Protein AF-A0A959T7B7-F1 (afdb_monomer)

Radius of gyration: 25.25 Å; Cα contacts (8 Å, |Δi|>4): 63; chains: 1; bounding box: 71×55×62 Å

Mean predicted aligned error: 11.39 Å

Secondary structure (DSSP, 8-state):
------------------SS--HHHHHHHHHHHHHHHTT--S-HHHHHHHHHHHHTT------S-TTSSHHHHHHHHHHHTT---------TT--THHHH-EEEEETTTTEEEEE--

Nearest PDB structures (foldseek):
  7ard-assembly1_n  TM=3.752E-01  e=9.467E+00  Polytomella sp. Pringsheim 198.80

Solvent-accessible surface area (backbone atoms only — not comparable to full-atom values): 7837 Å² total; per-residue (Å²): 134,84,87,88,83,91,76,84,82,81,76,78,72,74,73,84,74,65,96,57,86,55,63,65,56,52,52,51,52,50,53,44,50,54,61,47,50,76,77,49,78,93,50,65,69,60,56,51,52,52,51,49,24,65,76,64,80,48,86,84,85,89,82,78,70,89,87,71,50,63,70,54,52,56,52,46,50,26,57,68,72,72,50,84,80,86,86,83,80,90,51,99,82,67,52,73,47,58,65,74,24,47,72,45,75,37,85,89,78,75,40,73,45,80,42,80,70

pLDDT: mean 83.58, std 14.38, range [36.22, 95.94]

Sequence (117 aa):
MNTPDDMENGTNEEAFEPAVPLTELQRAAGRVREQVHRVIVGQQGLVDQLLIALLSDGHVLIEGAPGLAKTLTAKLLARCVRTGFSRIQFTPDLMPTDLIGTSVFDPRTTEFTFRPG

Structure (mmCIF, N/CA/C/O backbone):
data_AF-A0A959T7B7-F1
#
_entry.id   AF-A0A959T7B7-F1
#
loop_
_atom_site.group_PDB
_atom_site.id
_atom_site.type_symbol
_atom_site.label_atom_id
_atom_site.label_alt_id
_atom_site.label_comp_id
_atom_site.label_asym_id
_atom_site.label_entity_id
_atom_site.label_seq_id
_atom_site.pdbx_PDB_ins_code
_atom_site.Cartn_x
_atom_site.Cartn_y
_atom_site.Cartn_z
_atom_site.occupancy
_atom_site.B_iso_or_equiv
_atom_site.auth_seq_id
_atom_site.auth_comp_id
_atom_site.auth_asym_id
_atom_site.auth_atom_id
_atom_site.pdbx_PDB_model_num
ATOM 1 N N . MET A 1 1 ? -53.699 25.634 33.522 1.00 42.69 1 MET A N 1
ATOM 2 C CA . MET A 1 1 ? -54.400 25.461 32.233 1.00 42.69 1 MET A CA 1
ATOM 3 C C . MET A 1 1 ? -53.336 25.557 31.150 1.00 42.69 1 MET A C 1
ATOM 5 O O . MET A 1 1 ? -52.518 26.460 31.243 1.00 42.69 1 MET A O 1
ATOM 9 N N . ASN A 1 2 ? -53.279 24.562 30.267 1.00 36.22 2 ASN A N 1
ATOM 10 C CA . ASN A 1 2 ? -52.192 24.244 29.331 1.00 36.22 2 ASN A CA 1
ATOM 11 C C . ASN A 1 2 ? -51.734 25.376 28.390 1.00 36.22 2 ASN A C 1
ATOM 13 O O . ASN A 1 2 ? -52.529 26.228 28.002 1.00 36.22 2 ASN A O 1
ATOM 17 N N . THR A 1 3 ? -50.463 25.272 27.984 1.00 49.41 3 THR A N 1
ATOM 18 C CA . THR A 1 3 ? -49.852 25.819 26.755 1.00 49.41 3 THR A CA 1
ATOM 19 C C . THR A 1 3 ? -50.591 25.333 25.494 1.00 49.41 3 THR A C 1
ATOM 21 O O . THR A 1 3 ? -51.251 24.291 25.541 1.00 49.41 3 THR A O 1
ATOM 24 N N . PRO A 1 4 ? -50.525 26.073 24.374 1.00 51.47 4 PRO A N 1
ATOM 25 C CA . PRO A 1 4 ? -49.531 25.710 23.355 1.00 51.47 4 PRO A CA 1
ATOM 26 C C . PRO A 1 4 ? -48.969 26.934 22.610 1.00 51.47 4 PRO A C 1
ATOM 28 O O . PRO A 1 4 ? -49.725 27.758 22.105 1.00 51.47 4 PRO A O 1
ATOM 31 N N . ASP A 1 5 ? -47.646 27.038 22.530 1.00 45.84 5 ASP A N 1
ATOM 32 C CA . ASP A 1 5 ? -47.010 27.736 21.416 1.00 45.84 5 ASP A CA 1
ATOM 33 C C . ASP A 1 5 ? -46.008 26.761 20.815 1.00 45.84 5 ASP A C 1
ATOM 35 O O . ASP A 1 5 ? -45.203 26.137 21.518 1.00 45.84 5 ASP A O 1
ATOM 39 N N . ASP A 1 6 ? -46.200 26.556 19.529 1.00 52.69 6 ASP A N 1
ATOM 40 C CA . ASP A 1 6 ? -45.574 25.562 18.694 1.00 52.69 6 ASP A CA 1
ATOM 41 C C . ASP A 1 6 ? -44.109 25.926 18.463 1.00 52.69 6 ASP A C 1
ATOM 43 O O . ASP A 1 6 ? -43.809 26.988 17.931 1.0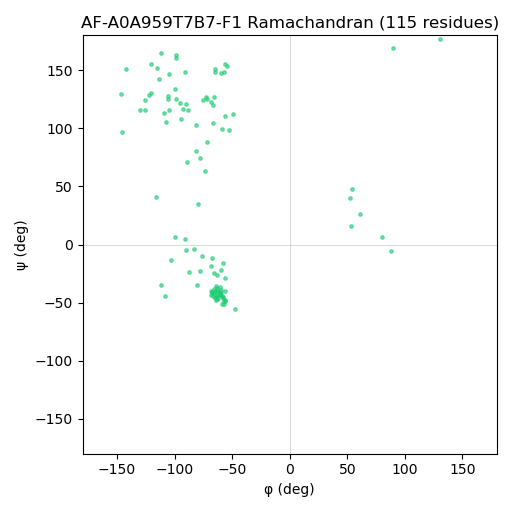0 52.69 6 ASP A O 1
ATOM 47 N N . MET A 1 7 ? -43.190 25.015 18.779 1.00 46.78 7 MET A N 1
ATOM 48 C CA . MET A 1 7 ? -41.951 24.887 18.012 1.00 46.78 7 MET A CA 1
ATOM 49 C C . MET A 1 7 ? -41.549 23.415 17.970 1.00 46.78 7 MET A C 1
ATOM 51 O O . MET A 1 7 ? -40.963 22.863 18.903 1.00 46.78 7 MET A O 1
ATOM 55 N N . GLU A 1 8 ? -41.927 22.786 16.859 1.00 47.62 8 GLU A N 1
ATOM 56 C CA . GLU A 1 8 ? -41.470 21.481 16.400 1.00 47.62 8 GLU A CA 1
ATOM 57 C C . GLU A 1 8 ? -39.941 21.405 16.434 1.00 47.62 8 GLU A C 1
ATOM 59 O O . GLU A 1 8 ? -39.244 22.038 15.640 1.00 47.62 8 GLU A O 1
ATOM 64 N N . ASN A 1 9 ? -39.403 20.570 17.321 1.00 44.50 9 ASN A N 1
ATOM 65 C CA . ASN A 1 9 ? -38.034 20.100 17.192 1.00 44.50 9 ASN A CA 1
ATOM 66 C C . ASN A 1 9 ? -38.030 18.941 16.186 1.00 44.50 9 ASN A C 1
ATOM 68 O O . ASN A 1 9 ? -38.091 17.769 16.553 1.00 44.50 9 ASN A O 1
ATOM 72 N N . GLY A 1 10 ? -38.039 19.289 14.901 1.00 49.25 10 GLY A N 1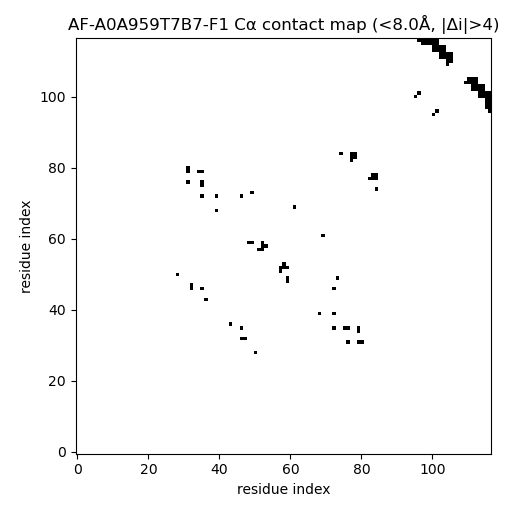
ATOM 73 C CA . GLY A 1 10 ? -37.906 18.354 13.790 1.00 49.25 10 GLY A CA 1
ATOM 74 C C . GLY A 1 10 ? -36.473 17.843 13.639 1.00 49.25 10 GLY A C 1
ATOM 75 O O . GLY A 1 10 ? -35.847 18.078 12.612 1.00 49.25 10 GLY A O 1
ATOM 76 N N . THR A 1 11 ? -35.939 17.132 14.633 1.00 46.56 11 THR A N 1
ATOM 77 C CA . THR A 1 11 ? -34.757 16.278 14.440 1.00 46.56 11 THR A CA 1
ATOM 78 C C . THR A 1 11 ? -35.223 14.890 14.018 1.00 46.56 11 THR A C 1
ATOM 80 O O . THR A 1 11 ? -35.133 13.935 14.785 1.00 46.56 11 THR A O 1
ATOM 83 N N . ASN A 1 12 ? -35.733 14.772 12.791 1.00 54.31 12 ASN A N 1
ATOM 84 C CA . ASN A 1 12 ? -35.706 13.488 12.094 1.00 54.31 12 ASN A CA 1
ATOM 85 C C . ASN A 1 12 ? -34.285 13.293 11.558 1.00 54.31 12 ASN A C 1
ATOM 87 O O . ASN A 1 12 ? -34.021 13.434 10.366 1.00 54.31 12 ASN A O 1
ATOM 91 N N . GLU A 1 13 ? -33.351 12.982 12.456 1.00 55.72 13 GLU A N 1
ATOM 92 C CA . GLU A 1 13 ? -32.217 12.159 12.062 1.00 55.72 13 GLU A CA 1
ATOM 93 C C . GLU A 1 13 ? -32.791 10.756 11.883 1.00 55.72 13 GLU A C 1
ATOM 95 O O . GLU A 1 13 ? -32.883 9.978 12.830 1.00 55.72 13 GLU A O 1
ATOM 100 N N . GLU A 1 14 ? -33.279 10.465 10.675 1.00 56.44 14 GLU A N 1
ATOM 101 C CA . GLU A 1 14 ? -33.485 9.091 10.237 1.00 56.44 14 GLU A CA 1
ATOM 102 C C . GLU A 1 14 ? -32.157 8.370 10.462 1.00 56.44 14 GLU A C 1
ATOM 104 O O . GLU A 1 14 ? -31.194 8.545 9.712 1.00 56.44 14 GLU A O 1
ATOM 109 N N . ALA A 1 15 ? -32.073 7.643 11.576 1.00 62.56 15 ALA A N 1
ATOM 110 C CA . ALA A 1 15 ? -30.915 6.852 11.916 1.00 62.56 15 ALA A CA 1
ATOM 111 C C . ALA A 1 15 ? -30.693 5.907 10.740 1.00 62.56 15 ALA A C 1
ATOM 113 O O . ALA A 1 15 ? -31.521 5.040 10.468 1.00 62.56 15 ALA A O 1
ATOM 114 N N . PHE A 1 16 ? -29.613 6.138 9.997 1.00 70.00 16 PHE A N 1
ATOM 115 C CA . PHE A 1 16 ? -29.217 5.279 8.897 1.00 70.00 16 PHE A CA 1
ATOM 116 C C . PHE A 1 16 ? -29.013 3.879 9.473 1.00 70.00 16 PHE A C 1
ATOM 118 O O . PHE A 1 16 ? -27.988 3.612 10.098 1.00 70.00 16 PHE A O 1
ATOM 125 N N . GLU A 1 17 ? -30.009 3.008 9.319 1.00 70.94 17 GLU A N 1
ATOM 126 C CA . GLU A 1 17 ? -29.889 1.595 9.638 1.00 70.94 17 GLU A CA 1
ATOM 127 C C . GLU A 1 17 ? -29.195 0.925 8.451 1.00 70.94 17 GLU A C 1
ATOM 129 O O . GLU A 1 17 ? -29.806 0.740 7.393 1.00 70.94 17 GLU A O 1
ATOM 134 N N . PRO A 1 18 ? -27.894 0.599 8.560 1.00 67.25 18 PRO A N 1
ATOM 135 C CA . PRO A 1 18 ? -27.199 -0.015 7.451 1.00 67.25 18 PRO A CA 1
ATOM 136 C C . PRO A 1 18 ? -27.794 -1.405 7.208 1.00 67.25 18 PRO A C 1
ATOM 138 O O . PRO A 1 18 ? -27.817 -2.249 8.102 1.00 67.25 18 PRO A O 1
ATOM 141 N N . ALA A 1 19 ? -28.204 -1.674 5.966 1.00 75.62 19 ALA A N 1
ATOM 142 C CA . ALA A 1 19 ? -28.714 -2.983 5.542 1.00 75.62 19 ALA A CA 1
ATOM 143 C C . ALA A 1 19 ? -27.709 -4.137 5.764 1.00 75.62 19 ALA A C 1
ATOM 145 O O . ALA A 1 19 ? -28.079 -5.309 5.729 1.00 75.62 19 ALA A O 1
ATOM 146 N N . VAL A 1 20 ? -26.433 -3.806 5.994 1.00 81.00 20 VAL A N 1
ATOM 147 C CA . VAL A 1 20 ? -25.357 -4.738 6.337 1.00 81.00 20 VAL A CA 1
ATOM 148 C C . VAL A 1 20 ? -24.778 -4.348 7.701 1.00 81.00 20 VAL A C 1
ATOM 150 O O . VAL A 1 20 ? -24.413 -3.187 7.888 1.00 81.00 20 VAL A O 1
ATOM 153 N N . PRO A 1 21 ? -24.615 -5.282 8.654 1.00 85.12 21 PRO A N 1
ATOM 154 C CA . PRO A 1 21 ? -23.998 -4.979 9.941 1.00 85.12 21 PRO A CA 1
ATOM 155 C C . PRO A 1 21 ? -22.512 -4.614 9.769 1.00 85.12 21 PRO A C 1
ATOM 157 O O . PRO A 1 21 ? -21.655 -5.473 9.574 1.00 85.12 21 PRO A O 1
ATOM 160 N N . LEU A 1 22 ? -22.182 -3.321 9.869 1.00 87.88 22 LEU A N 1
ATOM 161 C CA . LEU A 1 22 ? -20.818 -2.800 9.666 1.00 87.88 22 LEU A CA 1
ATOM 162 C C . LEU A 1 22 ? -19.914 -2.900 10.907 1.00 87.88 22 LEU A C 1
ATOM 164 O O . LEU A 1 22 ? -18.728 -2.571 10.842 1.00 87.88 22 LEU A O 1
ATOM 168 N N . THR A 1 23 ? -20.440 -3.356 12.044 1.00 90.44 23 THR A N 1
ATOM 169 C CA . THR A 1 23 ? -19.721 -3.365 13.327 1.00 90.44 23 THR A CA 1
ATOM 170 C C . THR A 1 23 ? -18.434 -4.189 13.276 1.00 90.44 23 THR A C 1
ATOM 172 O O . THR A 1 23 ? -17.413 -3.788 13.838 1.00 90.44 23 THR A O 1
ATOM 175 N N . GLU A 1 24 ? -18.445 -5.336 12.595 1.00 90.69 24 GLU A N 1
ATOM 176 C CA . GLU A 1 24 ? -17.250 -6.177 12.467 1.00 90.69 24 GLU A CA 1
ATOM 177 C C . GLU A 1 24 ? -16.164 -5.506 11.627 1.00 90.69 24 GLU A C 1
ATOM 179 O O . GLU A 1 24 ? -14.992 -5.512 12.017 1.00 90.69 24 GLU A O 1
ATOM 184 N N . LEU A 1 25 ? -16.563 -4.865 10.526 1.00 91.19 25 LEU A N 1
ATOM 185 C CA . LEU A 1 25 ? -15.670 -4.109 9.656 1.00 91.19 25 LEU A CA 1
ATOM 186 C C . LEU A 1 25 ? -15.047 -2.927 10.403 1.00 91.19 25 LEU A C 1
ATOM 188 O O . LEU A 1 25 ? -13.829 -2.759 10.376 1.00 91.19 25 LEU A O 1
ATOM 192 N N . GLN A 1 26 ? -15.858 -2.152 11.127 1.00 91.94 26 GLN A N 1
ATOM 193 C CA . GLN A 1 26 ? -15.385 -1.039 11.951 1.00 91.94 26 GLN A CA 1
ATOM 194 C C . GLN A 1 26 ? -14.368 -1.508 12.998 1.00 91.94 26 GLN A C 1
ATOM 196 O O . GLN A 1 26 ? -13.297 -0.914 13.134 1.00 91.94 26 GLN A O 1
ATOM 201 N N . ARG A 1 27 ? -14.647 -2.619 13.697 1.00 93.88 27 ARG A N 1
ATOM 202 C CA . ARG A 1 27 ? -13.703 -3.214 14.658 1.00 93.88 27 ARG A CA 1
ATOM 203 C C . ARG A 1 27 ? -12.414 -3.673 13.978 1.00 93.88 27 ARG A C 1
ATOM 205 O O . ARG A 1 27 ? -11.333 -3.456 14.520 1.00 93.88 27 ARG A O 1
ATOM 212 N N . ALA A 1 28 ? -12.504 -4.318 12.816 1.00 92.50 28 ALA A N 1
ATOM 213 C CA . ALA A 1 28 ? -11.336 -4.777 12.071 1.00 92.50 28 ALA A CA 1
ATOM 214 C C . ALA A 1 28 ? -10.463 -3.605 11.597 1.00 92.50 28 ALA A C 1
ATOM 216 O O . ALA A 1 28 ? -9.258 -3.611 11.848 1.00 92.50 28 ALA A O 1
ATOM 217 N N . ALA A 1 29 ? -11.069 -2.577 11.001 1.00 93.25 29 ALA A N 1
ATOM 218 C CA . ALA A 1 29 ? -10.381 -1.359 10.585 1.00 93.25 29 ALA A CA 1
ATOM 219 C C . ALA A 1 29 ? -9.729 -0.644 11.779 1.00 93.25 29 ALA A C 1
ATOM 221 O O . ALA A 1 29 ? -8.572 -0.235 11.689 1.00 93.25 29 ALA A O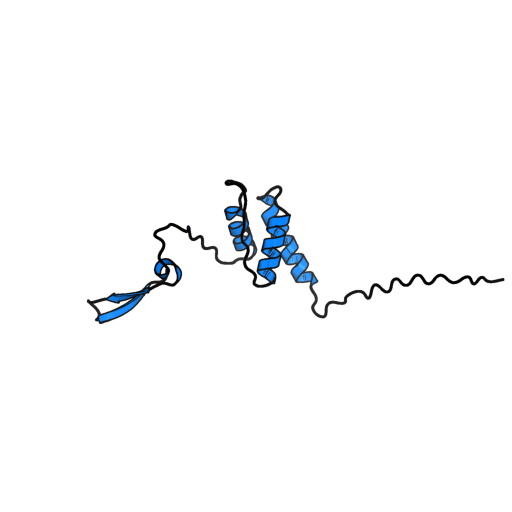 1
ATOM 222 N N . GLY A 1 30 ? -10.421 -0.572 12.921 1.00 94.06 30 GLY A N 1
ATOM 223 C CA . GLY A 1 30 ? -9.876 -0.027 14.166 1.00 94.06 30 GLY A CA 1
ATOM 224 C C . GLY A 1 30 ? -8.619 -0.765 14.636 1.00 94.06 30 GLY A C 1
ATOM 225 O O . GLY A 1 30 ? -7.605 -0.128 14.919 1.00 94.06 30 GLY A O 1
ATOM 226 N N . ARG A 1 31 ? -8.629 -2.107 14.627 1.00 94.25 31 ARG A N 1
ATOM 227 C CA . ARG A 1 31 ? -7.438 -2.909 14.969 1.00 94.25 31 ARG A CA 1
ATOM 228 C C . ARG A 1 31 ? -6.270 -2.640 14.023 1.00 94.25 31 ARG A C 1
ATOM 230 O O . ARG A 1 31 ? -5.137 -2.525 14.481 1.00 94.25 31 ARG A O 1
ATOM 237 N N . VAL A 1 32 ? -6.528 -2.534 12.718 1.00 93.44 32 VAL A N 1
ATOM 238 C CA . VAL A 1 32 ? -5.480 -2.230 11.728 1.00 93.44 32 VAL A CA 1
ATOM 239 C C . VAL A 1 32 ? -4.873 -0.853 11.993 1.00 93.44 32 VAL A C 1
ATOM 241 O O . VAL A 1 32 ? -3.648 -0.738 12.052 1.00 93.44 32 VAL A O 1
ATOM 244 N N . ARG A 1 33 ? -5.704 0.172 12.230 1.00 92.56 33 ARG A N 1
ATOM 245 C CA . ARG A 1 33 ? -5.229 1.517 12.592 1.00 92.56 33 ARG A CA 1
ATOM 246 C C . ARG A 1 33 ? -4.339 1.465 13.820 1.00 92.56 33 ARG A C 1
ATOM 248 O O . ARG A 1 33 ? -3.245 2.017 13.790 1.00 92.56 33 ARG A O 1
ATOM 255 N N . GLU A 1 34 ? -4.767 0.787 14.877 1.00 92.75 34 GLU A N 1
ATOM 256 C CA . GLU A 1 34 ? -3.985 0.692 16.107 1.00 92.75 34 GLU A CA 1
ATOM 257 C C . GLU A 1 34 ? -2.601 0.068 15.861 1.00 92.75 34 GLU A C 1
ATOM 259 O O . GLU A 1 34 ? -1.595 0.595 16.333 1.00 92.75 34 GLU A O 1
ATOM 264 N N . GLN A 1 35 ? -2.520 -1.011 15.075 1.00 92.31 35 GLN A N 1
ATOM 265 C CA . GLN A 1 35 ? -1.237 -1.653 14.768 1.00 92.31 35 GLN A CA 1
ATOM 266 C C . GLN A 1 35 ? -0.299 -0.749 13.962 1.00 92.31 35 GLN A C 1
ATOM 268 O O . GLN A 1 35 ? 0.898 -0.707 14.246 1.00 92.31 35 GLN A O 1
ATOM 273 N N . VAL A 1 36 ? -0.821 -0.004 12.985 1.00 91.38 36 VAL A N 1
ATOM 274 C CA . VAL A 1 36 ? -0.001 0.908 12.175 1.00 91.38 36 VAL A CA 1
ATOM 275 C C . VAL A 1 36 ? 0.503 2.090 13.015 1.00 91.38 36 VAL A C 1
ATOM 277 O O . VAL A 1 36 ? 1.679 2.444 12.921 1.00 91.38 36 VAL A O 1
ATOM 280 N N . HIS A 1 37 ? -0.330 2.643 13.903 1.00 90.25 37 HIS A N 1
ATOM 281 C CA . HIS A 1 37 ? 0.032 3.783 14.758 1.00 90.25 37 HIS A CA 1
ATOM 282 C C . HIS A 1 37 ? 1.077 3.477 15.831 1.00 90.25 37 HIS A C 1
ATOM 284 O O . HIS A 1 37 ? 1.727 4.393 16.328 1.00 90.25 37 HIS A O 1
ATOM 290 N N . ARG A 1 38 ? 1.300 2.201 16.160 1.00 89.81 38 ARG A N 1
ATOM 291 C CA . ARG A 1 38 ? 2.408 1.796 17.042 1.00 89.81 38 ARG A CA 1
ATOM 292 C C . ARG A 1 38 ? 3.782 2.054 16.422 1.00 89.81 38 ARG A C 1
ATOM 294 O O . ARG A 1 38 ? 4.759 2.172 17.152 1.00 89.81 38 ARG A O 1
ATOM 301 N N . VAL A 1 39 ? 3.863 2.109 15.091 1.00 89.19 39 VAL A N 1
ATOM 302 C CA . VAL A 1 39 ? 5.123 2.294 14.352 1.00 89.19 39 VAL A CA 1
ATOM 303 C C . VAL A 1 39 ? 5.169 3.652 13.655 1.00 89.19 39 VAL A C 1
ATOM 305 O O . VAL A 1 39 ? 6.234 4.256 13.556 1.00 89.19 39 VAL A O 1
ATOM 308 N N . ILE A 1 40 ? 4.026 4.141 13.170 1.00 87.38 40 ILE A N 1
ATOM 309 C CA . ILE A 1 40 ? 3.926 5.400 12.436 1.00 87.38 40 ILE A CA 1
ATOM 310 C C . ILE A 1 40 ? 3.310 6.479 13.326 1.00 87.38 40 ILE A C 1
ATOM 312 O O . ILE A 1 40 ? 2.137 6.409 13.690 1.00 87.38 40 ILE A O 1
ATOM 316 N N . VAL A 1 41 ? 4.088 7.520 13.622 1.00 85.88 41 VAL A N 1
ATOM 317 C CA . VAL A 1 41 ? 3.644 8.669 14.421 1.00 85.88 41 VAL A CA 1
ATOM 318 C C . VAL A 1 41 ? 3.270 9.830 13.497 1.00 85.88 41 VAL A C 1
ATOM 320 O O . VAL A 1 41 ? 4.004 10.152 12.566 1.00 85.88 41 VAL A O 1
ATOM 323 N N . GLY A 1 42 ? 2.124 10.468 13.752 1.00 84.06 42 GLY A N 1
ATOM 324 C CA . GLY A 1 42 ? 1.725 11.715 13.086 1.00 84.06 42 GLY A CA 1
ATOM 325 C C . GLY A 1 42 ? 1.132 11.585 11.675 1.00 84.06 42 GLY A C 1
ATOM 326 O O . GLY A 1 42 ? 0.875 12.608 11.055 1.00 84.06 42 GLY A O 1
ATOM 327 N N . GLN A 1 43 ? 0.878 10.371 11.169 1.00 85.31 43 GLN A N 1
ATOM 328 C CA . GLN A 1 43 ? 0.337 10.136 9.813 1.00 85.31 43 GLN A CA 1
ATOM 329 C C . GL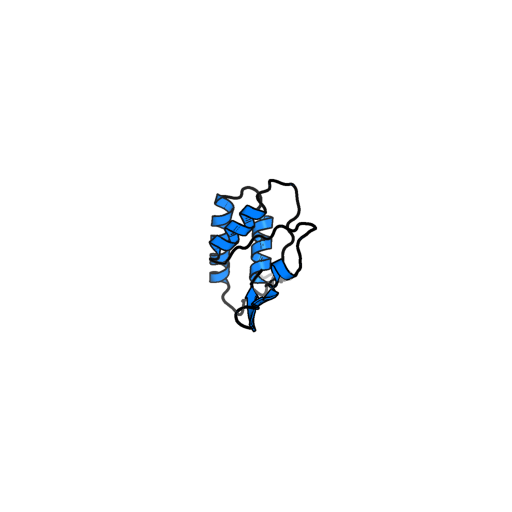N A 1 43 ? -1.055 9.479 9.815 1.00 85.31 43 GLN A C 1
ATOM 331 O O . GLN A 1 43 ? -1.331 8.595 9.006 1.00 85.31 43 GLN A O 1
ATOM 336 N N . GLN A 1 44 ? -1.938 9.911 10.718 1.00 87.38 44 GLN A N 1
ATOM 337 C CA . GLN A 1 44 ? -3.295 9.356 10.865 1.00 87.38 44 GLN A CA 1
ATOM 338 C C . GLN A 1 44 ? -4.092 9.432 9.551 1.00 87.38 44 GLN A C 1
ATOM 340 O O . GLN A 1 44 ? -4.620 8.429 9.080 1.00 87.38 44 GLN A O 1
ATOM 345 N N . GLY A 1 45 ? -4.087 10.600 8.896 1.00 89.94 45 GLY A N 1
ATOM 346 C CA . GLY A 1 45 ? -4.824 10.808 7.646 1.00 89.94 45 GLY A CA 1
ATOM 347 C C . GLY A 1 45 ? -4.379 9.887 6.504 1.00 89.94 45 GLY A C 1
ATOM 348 O O . GLY A 1 45 ? -5.218 9.383 5.764 1.00 89.94 45 GLY A O 1
ATOM 349 N N . LEU A 1 46 ? -3.078 9.591 6.399 1.00 90.56 46 LEU A N 1
ATOM 350 C CA . LEU A 1 46 ? -2.564 8.660 5.391 1.00 90.56 46 LEU A CA 1
ATOM 351 C C . LEU A 1 46 ? -3.101 7.242 5.617 1.00 90.56 46 LEU A C 1
ATOM 353 O O . LEU A 1 46 ? -3.518 6.582 4.668 1.00 90.56 46 LEU A O 1
ATOM 357 N N . VAL A 1 47 ? -3.090 6.763 6.864 1.00 91.94 47 VAL A N 1
ATOM 358 C CA . VAL A 1 47 ? -3.602 5.425 7.204 1.00 91.94 47 VAL A CA 1
ATOM 359 C C . VAL A 1 47 ? -5.087 5.323 6.866 1.00 91.94 47 VAL A C 1
ATOM 361 O O . VAL A 1 47 ? -5.527 4.319 6.306 1.00 91.94 47 VAL A O 1
ATOM 364 N N . ASP A 1 48 ? -5.841 6.380 7.142 1.00 92.31 48 ASP A N 1
ATOM 365 C CA . ASP A 1 48 ? -7.270 6.445 6.864 1.00 92.31 48 ASP A CA 1
ATOM 366 C C . ASP A 1 48 ? -7.562 6.395 5.365 1.00 92.31 48 ASP A C 1
ATOM 368 O O . ASP A 1 48 ? -8.388 5.592 4.934 1.00 92.31 48 ASP A O 1
ATOM 372 N N . GLN A 1 49 ? -6.839 7.177 4.560 1.00 93.94 49 GLN A N 1
ATOM 373 C CA . GLN A 1 49 ? -6.972 7.169 3.101 1.00 93.94 49 GLN A CA 1
ATOM 374 C C . GLN A 1 49 ? -6.591 5.820 2.487 1.00 93.94 49 GLN A C 1
ATOM 376 O O . GLN A 1 49 ? -7.273 5.349 1.580 1.00 93.94 49 GLN A O 1
ATOM 381 N N . LEU A 1 50 ? -5.547 5.165 3.001 1.00 93.94 50 LEU A N 1
ATOM 382 C CA . LEU A 1 50 ? -5.167 3.831 2.541 1.00 93.94 50 LEU A CA 1
ATOM 383 C C . LEU A 1 50 ? -6.232 2.780 2.874 1.00 93.94 50 LEU A C 1
ATOM 385 O O . LEU A 1 50 ? -6.490 1.898 2.060 1.00 93.94 50 LEU A O 1
ATOM 389 N N . LEU A 1 51 ? -6.864 2.867 4.048 1.00 93.94 51 LEU A N 1
ATOM 390 C CA . LEU A 1 51 ? -7.967 1.977 4.412 1.00 93.94 51 LEU A CA 1
ATOM 391 C C . LEU A 1 51 ? -9.207 2.226 3.556 1.00 93.94 51 LEU A C 1
ATOM 393 O O . LEU A 1 51 ? -9.839 1.265 3.134 1.00 93.94 51 LEU A O 1
ATOM 397 N N . ILE A 1 52 ? -9.539 3.490 3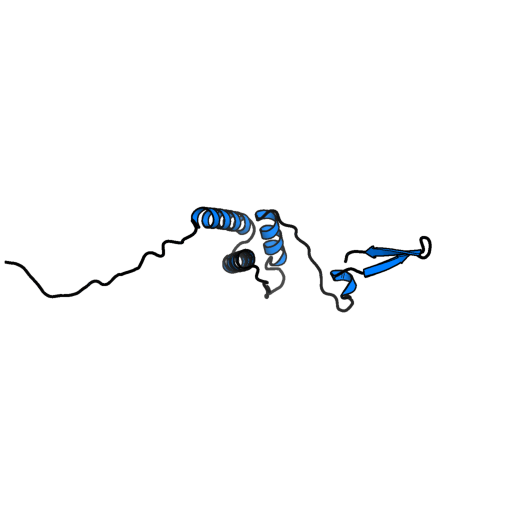.283 1.00 94.69 52 ILE A N 1
ATOM 398 C CA . ILE A 1 52 ? -10.648 3.845 2.390 1.00 94.69 52 ILE A CA 1
ATOM 399 C C . ILE A 1 52 ? -10.402 3.245 1.008 1.00 94.69 52 ILE A C 1
ATOM 401 O O . ILE A 1 52 ? -11.254 2.515 0.516 1.00 94.69 52 ILE A O 1
ATOM 405 N N . ALA A 1 53 ? -9.220 3.479 0.433 1.00 95.94 53 ALA A N 1
ATOM 406 C CA . ALA A 1 53 ? -8.865 2.947 -0.875 1.00 95.94 53 ALA A CA 1
ATOM 407 C C . ALA A 1 53 ? -8.894 1.415 -0.910 1.00 95.94 53 ALA A C 1
ATOM 409 O O . ALA A 1 53 ? -9.438 0.840 -1.843 1.00 95.94 53 ALA A O 1
ATOM 410 N N . LEU A 1 54 ? -8.384 0.741 0.125 1.00 93.75 54 LEU A N 1
ATOM 411 C CA . LEU A 1 54 ? -8.442 -0.719 0.209 1.00 93.75 54 LEU A CA 1
ATOM 412 C C . LEU A 1 54 ? -9.887 -1.243 0.219 1.00 93.75 54 LEU A C 1
ATOM 414 O O . LEU A 1 54 ? -10.177 -2.253 -0.413 1.00 93.75 54 LEU A O 1
ATOM 418 N N . LEU A 1 55 ? -10.788 -0.579 0.947 1.00 93.06 55 LEU A N 1
ATOM 419 C CA . LEU A 1 55 ? -12.190 -0.990 1.059 1.00 93.06 55 LEU A CA 1
ATOM 420 C C . LEU A 1 55 ? -13.028 -0.623 -0.171 1.00 93.06 55 LEU A C 1
ATOM 422 O O . LEU A 1 55 ? -14.066 -1.241 -0.395 1.00 93.06 55 LEU A O 1
ATOM 426 N N . SER A 1 56 ? -12.594 0.367 -0.951 1.00 95.88 56 SER A N 1
ATOM 427 C CA . SER A 1 56 ? -13.270 0.829 -2.164 1.00 95.88 56 SER A CA 1
ATOM 428 C C . SER A 1 56 ? -12.659 0.286 -3.460 1.00 95.88 56 SER A C 1
ATOM 430 O O . SER A 1 56 ? -13.027 0.772 -4.524 1.00 95.88 56 SER A O 1
ATOM 432 N N . ASP A 1 57 ? -11.690 -0.632 -3.378 1.00 94.56 57 ASP A N 1
ATOM 433 C CA . ASP A 1 57 ? -10.884 -1.104 -4.519 1.00 94.56 57 ASP A CA 1
ATOM 434 C C . ASP A 1 57 ? -10.232 0.048 -5.323 1.00 94.56 57 ASP A C 1
ATOM 436 O O . ASP A 1 57 ? -10.219 0.088 -6.550 1.00 94.56 57 ASP A O 1
ATOM 440 N N . GLY A 1 58 ? -9.740 1.058 -4.602 1.00 95.19 58 GLY A N 1
ATOM 441 C CA . GLY A 1 58 ? -9.122 2.262 -5.148 1.00 95.19 58 GLY A CA 1
ATOM 442 C C . GLY A 1 58 ? -7.592 2.226 -5.146 1.00 95.19 58 GLY A C 1
ATOM 443 O O . GLY A 1 58 ? -6.950 1.485 -4.400 1.00 95.19 58 GLY A O 1
ATOM 444 N N . HIS A 1 59 ? -6.988 3.113 -5.937 1.00 95.12 59 HIS A N 1
ATOM 445 C CA . HIS A 1 59 ? -5.540 3.330 -5.971 1.00 95.12 59 HIS A CA 1
ATOM 446 C C . HIS A 1 59 ? -5.154 4.625 -5.248 1.00 95.12 59 HIS A C 1
ATOM 448 O O . HIS A 1 59 ? -5.885 5.613 -5.291 1.00 95.12 59 HIS A O 1
ATOM 454 N N . VAL A 1 60 ? -3.982 4.636 -4.604 1.00 93.81 60 VAL A N 1
ATOM 455 C CA . VAL A 1 60 ? -3.484 5.795 -3.847 1.00 93.81 60 VAL A CA 1
ATOM 456 C C . VAL A 1 60 ? -2.134 6.244 -4.385 1.00 93.81 60 VAL A C 1
ATOM 458 O O . VAL A 1 60 ? -1.194 5.453 -4.467 1.00 93.81 60 VAL A O 1
ATOM 461 N N . LEU A 1 61 ? -2.025 7.539 -4.677 1.00 93.81 61 LEU A N 1
ATOM 462 C CA . LEU A 1 61 ? -0.757 8.224 -4.902 1.00 93.81 61 LEU A CA 1
ATOM 463 C C . LEU A 1 61 ? -0.311 8.884 -3.590 1.00 93.81 61 LEU A C 1
ATOM 465 O O . LEU A 1 61 ? -1.045 9.687 -3.021 1.00 93.81 61 LEU A O 1
ATOM 469 N N . ILE A 1 62 ? 0.880 8.536 -3.093 1.00 91.19 62 ILE A N 1
ATOM 470 C CA . ILE A 1 62 ? 1.415 9.088 -1.839 1.00 91.19 62 ILE A CA 1
ATOM 471 C C . ILE A 1 62 ? 2.543 10.070 -2.152 1.00 91.19 62 ILE A C 1
ATOM 473 O O . ILE A 1 62 ? 3.670 9.666 -2.446 1.00 91.19 62 ILE A O 1
ATOM 477 N N . GLU A 1 63 ? 2.262 11.361 -2.011 1.00 88.81 63 GLU A N 1
ATOM 478 C CA . GLU A 1 63 ? 3.229 12.436 -2.237 1.00 88.81 63 GLU A CA 1
ATOM 479 C C . GLU A 1 63 ? 3.851 12.957 -0.933 1.00 88.81 63 GLU A C 1
ATOM 481 O O . GLU A 1 63 ? 3.355 12.740 0.173 1.00 88.81 63 GLU A O 1
ATOM 486 N N . GLY A 1 64 ? 5.002 13.620 -1.047 1.00 84.62 64 GLY A N 1
ATOM 487 C CA . GLY A 1 64 ? 5.644 14.345 0.051 1.00 84.62 64 GLY A CA 1
ATOM 488 C C . GLY A 1 64 ? 7.126 14.022 0.227 1.00 84.62 64 GLY A C 1
ATOM 489 O O . GLY A 1 64 ? 7.670 13.117 -0.405 1.00 84.62 64 GLY A O 1
ATOM 490 N N . ALA A 1 65 ? 7.764 14.710 1.173 1.00 84.31 65 ALA A N 1
ATOM 491 C CA . ALA A 1 65 ? 9.211 14.657 1.384 1.00 84.31 65 ALA A CA 1
ATOM 492 C C . ALA A 1 65 ? 9.766 13.234 1.644 1.00 84.31 65 ALA A C 1
ATOM 494 O O . ALA A 1 65 ? 9.070 12.382 2.222 1.00 84.31 65 ALA A O 1
ATOM 495 N N . PRO A 1 66 ? 11.016 12.948 1.234 1.00 80.19 66 PRO A N 1
ATOM 496 C CA . PRO A 1 66 ? 11.676 11.684 1.545 1.00 80.19 66 PRO A CA 1
ATOM 497 C C . PRO A 1 66 ? 11.785 11.477 3.063 1.00 80.19 66 PRO A C 1
ATOM 499 O O . PRO A 1 66 ? 11.895 12.427 3.830 1.00 80.19 66 PRO A O 1
ATOM 502 N N . GLY A 1 67 ? 11.728 10.219 3.508 1.00 80.88 67 GLY A N 1
ATOM 503 C CA . GLY A 1 67 ? 11.872 9.865 4.928 1.00 80.88 67 GLY A CA 1
ATOM 504 C C . GLY A 1 67 ? 10.580 9.867 5.757 1.00 80.88 67 GLY A C 1
ATOM 505 O O . GLY A 1 67 ? 10.593 9.387 6.882 1.00 80.88 67 GLY A O 1
ATOM 506 N N . LEU A 1 68 ? 9.435 10.286 5.205 1.00 84.00 68 LEU A N 1
ATOM 507 C CA . LEU A 1 68 ? 8.139 10.297 5.914 1.00 84.00 68 LEU A CA 1
ATOM 508 C C . LEU A 1 68 ? 7.433 8.927 5.972 1.00 84.00 68 LEU A C 1
ATOM 510 O O . LEU A 1 68 ? 6.215 8.845 5.856 1.00 84.00 68 LEU A O 1
ATOM 514 N N . ALA A 1 69 ? 8.199 7.842 6.075 1.00 87.19 69 ALA A N 1
ATOM 515 C CA . ALA A 1 69 ? 7.706 6.474 6.257 1.00 87.19 69 ALA A CA 1
ATOM 516 C C . ALA A 1 69 ? 6.657 5.951 5.241 1.00 87.19 69 ALA A C 1
ATOM 518 O O . ALA A 1 69 ? 6.076 4.902 5.481 1.00 87.19 69 ALA A O 1
ATOM 519 N N . LYS A 1 70 ? 6.461 6.586 4.073 1.00 90.38 70 LYS A N 1
ATOM 520 C CA . LYS A 1 70 ? 5.459 6.202 3.046 1.00 90.38 70 LYS A CA 1
ATOM 521 C C . LYS A 1 70 ? 5.469 4.705 2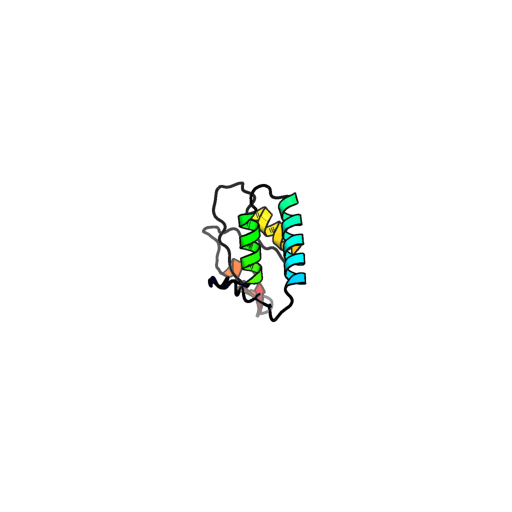.712 1.00 90.38 70 LYS A C 1
ATOM 523 O O . LYS A 1 70 ? 4.468 4.010 2.864 1.00 90.38 70 LYS A O 1
ATOM 528 N N . THR A 1 71 ? 6.638 4.195 2.322 1.00 90.38 71 THR A N 1
ATOM 529 C CA . THR A 1 71 ? 6.838 2.777 1.987 1.00 90.38 71 THR A CA 1
ATOM 530 C C . THR A 1 71 ? 6.614 1.867 3.192 1.00 90.38 71 THR A C 1
ATOM 532 O O . THR A 1 71 ? 6.100 0.759 3.050 1.00 90.38 71 THR A O 1
ATOM 535 N N . LEU A 1 72 ? 6.999 2.324 4.387 1.00 91.62 72 LEU A N 1
ATOM 536 C CA . LEU A 1 72 ? 6.813 1.565 5.617 1.00 91.62 72 LEU A CA 1
ATOM 537 C C . LEU A 1 72 ? 5.324 1.455 5.961 1.00 91.62 72 LEU A C 1
ATOM 539 O O . LEU A 1 72 ? 4.875 0.355 6.263 1.00 91.62 72 LEU A O 1
ATOM 543 N N . THR A 1 73 ? 4.556 2.539 5.838 1.00 91.56 73 THR A N 1
ATOM 544 C CA . THR A 1 73 ? 3.104 2.548 6.053 1.00 91.56 73 THR A CA 1
ATOM 545 C C . THR A 1 73 ? 2.405 1.548 5.134 1.00 91.56 73 THR A C 1
ATOM 547 O O . THR A 1 73 ? 1.656 0.704 5.620 1.00 91.56 73 THR A O 1
ATOM 550 N N . ALA A 1 74 ? 2.711 1.565 3.832 1.00 91.81 74 ALA A N 1
ATOM 551 C CA . ALA A 1 74 ? 2.136 0.615 2.875 1.00 91.81 74 ALA A CA 1
ATOM 552 C C . ALA A 1 74 ? 2.491 -0.847 3.218 1.00 91.81 74 ALA A C 1
ATOM 554 O O . ALA A 1 74 ? 1.626 -1.723 3.225 1.00 91.81 74 ALA A O 1
ATOM 555 N N . LYS A 1 75 ? 3.753 -1.111 3.585 1.00 92.75 75 LYS A N 1
ATOM 556 C CA . LYS A 1 75 ? 4.214 -2.449 3.990 1.00 92.75 75 LYS A CA 1
ATOM 557 C C . LYS A 1 75 ? 3.557 -2.935 5.286 1.00 92.75 75 LYS A C 1
ATOM 559 O O . LYS A 1 75 ? 3.246 -4.119 5.411 1.00 92.75 75 LYS A O 1
ATOM 564 N N . LEU A 1 76 ? 3.378 -2.048 6.265 1.00 93.06 76 LEU A N 1
ATOM 565 C CA . LEU A 1 76 ? 2.715 -2.365 7.530 1.00 93.06 76 LEU A CA 1
ATOM 566 C C . LEU A 1 76 ? 1.238 -2.670 7.311 1.00 93.06 76 LEU A C 1
ATOM 568 O O . LEU A 1 76 ? 0.762 -3.678 7.825 1.00 93.06 76 LEU A O 1
ATOM 572 N N . LEU A 1 77 ? 0.550 -1.863 6.502 1.00 93.00 77 LEU A N 1
ATOM 573 C CA . LEU A 1 77 ? -0.845 -2.102 6.155 1.00 93.00 77 LEU A CA 1
ATOM 574 C C . LEU A 1 77 ? -1.024 -3.486 5.522 1.00 93.00 77 LEU A C 1
ATOM 576 O O . LEU A 1 77 ? -1.814 -4.280 6.031 1.00 93.00 77 LEU A O 1
ATOM 580 N N . ALA A 1 78 ? -0.225 -3.813 4.498 1.00 93.81 78 ALA A N 1
ATOM 581 C CA . ALA A 1 78 ? -0.270 -5.116 3.834 1.00 93.81 78 ALA A CA 1
ATOM 582 C C . ALA A 1 78 ? -0.068 -6.283 4.819 1.00 93.81 78 ALA A C 1
ATOM 584 O O . ALA A 1 78 ? -0.789 -7.281 4.764 1.00 93.81 78 ALA A O 1
ATOM 585 N N . ARG A 1 79 ? 0.853 -6.128 5.784 1.00 93.31 79 ARG A N 1
ATOM 586 C CA . ARG A 1 79 ? 1.067 -7.096 6.873 1.00 93.31 79 ARG A CA 1
ATOM 587 C C . ARG A 1 79 ? -0.134 -7.210 7.812 1.00 93.31 79 ARG A C 1
ATOM 589 O O . ARG A 1 79 ? -0.497 -8.325 8.174 1.00 93.31 79 ARG A O 1
ATOM 596 N N . CYS A 1 80 ? -0.753 -6.095 8.199 1.00 93.06 80 CYS A N 1
ATOM 597 C CA . CYS A 1 80 ? -1.924 -6.090 9.079 1.00 93.06 80 CYS A CA 1
ATOM 598 C C . CYS A 1 80 ? -3.124 -6.807 8.448 1.00 93.06 80 CYS A C 1
ATOM 600 O O . CYS A 1 80 ? -3.836 -7.528 9.147 1.00 93.06 80 CYS A O 1
ATOM 602 N N . VAL A 1 81 ? -3.322 -6.656 7.136 1.00 92.94 81 VAL A N 1
ATOM 603 C CA . VAL A 1 81 ? -4.418 -7.316 6.405 1.00 92.94 81 VAL A CA 1
ATOM 604 C C . VAL A 1 81 ? -4.036 -8.680 5.819 1.00 92.94 81 VAL A C 1
ATOM 606 O O . VAL A 1 81 ? -4.856 -9.310 5.162 1.00 92.94 81 VAL A O 1
ATOM 609 N N . ARG A 1 82 ? -2.819 -9.176 6.094 1.00 92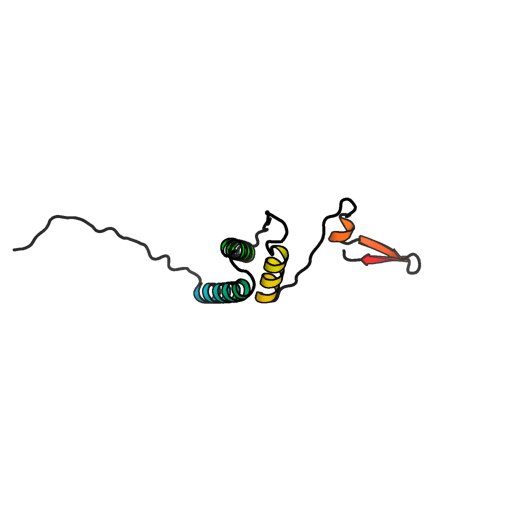.75 82 ARG A N 1
ATOM 610 C CA . ARG A 1 82 ? -2.292 -10.464 5.598 1.00 92.75 82 ARG A CA 1
ATOM 611 C C . ARG A 1 82 ? -2.362 -10.596 4.069 1.00 92.75 82 ARG A C 1
ATOM 613 O O . ARG A 1 82 ? -2.785 -11.621 3.545 1.00 92.75 82 ARG A O 1
ATOM 620 N N . THR A 1 83 ? -1.911 -9.562 3.365 1.00 92.50 83 THR A N 1
ATOM 621 C CA . THR A 1 83 ? -1.823 -9.522 1.895 1.00 92.50 83 THR A CA 1
ATOM 622 C C . THR A 1 83 ? -0.367 -9.499 1.429 1.00 92.50 83 THR A C 1
ATOM 624 O O . THR A 1 83 ? 0.553 -9.253 2.217 1.00 92.50 83 THR A O 1
ATOM 627 N N . GLY A 1 84 ? -0.147 -9.772 0.142 1.00 91.31 84 GLY A N 1
ATOM 628 C CA . GLY A 1 84 ? 1.165 -9.610 -0.478 1.00 91.31 84 GLY A CA 1
ATOM 629 C C . GLY A 1 84 ? 1.603 -8.143 -0.511 1.00 91.31 84 GLY A C 1
ATOM 630 O O . GLY A 1 84 ? 0.783 -7.234 -0.590 1.00 91.31 84 GLY A O 1
ATOM 631 N N . PHE A 1 85 ? 2.914 -7.913 -0.473 1.00 93.56 85 PHE A N 1
ATOM 632 C CA . PHE A 1 85 ? 3.504 -6.593 -0.684 1.00 93.56 85 PHE A CA 1
ATOM 633 C C . PHE A 1 85 ? 4.618 -6.714 -1.718 1.00 93.56 85 PHE A C 1
ATOM 635 O O . PHE A 1 85 ? 5.625 -7.374 -1.459 1.00 93.56 85 PHE A O 1
ATOM 642 N N . SER A 1 86 ? 4.441 -6.060 -2.864 1.00 91.31 86 SER A N 1
ATOM 643 C CA . SER A 1 86 ? 5.478 -5.906 -3.881 1.00 91.31 86 SER A CA 1
ATOM 644 C C . SER A 1 86 ? 5.864 -4.436 -3.993 1.00 91.31 86 SER A C 1
ATOM 646 O O . SER A 1 86 ? 5.022 -3.547 -3.859 1.00 91.31 86 SER A O 1
ATOM 648 N N . ARG A 1 87 ? 7.153 -4.175 -4.211 1.00 91.69 87 ARG A N 1
ATOM 649 C CA . ARG A 1 87 ? 7.686 -2.830 -4.428 1.00 91.69 87 ARG A CA 1
ATOM 650 C C . ARG A 1 87 ? 8.467 -2.829 -5.730 1.00 91.69 87 ARG A C 1
ATOM 652 O O . ARG A 1 87 ? 9.525 -3.443 -5.801 1.00 91.69 87 ARG A O 1
ATOM 659 N N . ILE A 1 88 ? 7.985 -2.053 -6.691 1.00 90.75 88 ILE A N 1
ATOM 660 C CA . ILE A 1 88 ? 8.662 -1.806 -7.963 1.00 90.75 88 ILE A CA 1
ATOM 661 C C . ILE A 1 88 ? 9.231 -0.391 -7.924 1.00 90.75 88 ILE A C 1
ATOM 663 O O . ILE A 1 88 ? 8.532 0.565 -7.585 1.00 90.75 88 ILE A O 1
ATOM 667 N N . GLN A 1 89 ? 10.522 -0.260 -8.215 1.00 90.50 89 GLN A N 1
ATOM 668 C CA . GLN A 1 89 ? 11.156 1.039 -8.383 1.00 90.50 89 GLN A CA 1
ATOM 669 C C . GLN A 1 89 ? 11.103 1.401 -9.862 1.00 90.50 89 GLN A C 1
ATOM 671 O O . GLN A 1 89 ? 11.726 0.730 -10.676 1.00 90.50 89 GLN A O 1
ATOM 676 N N . PHE A 1 90 ? 10.402 2.480 -10.195 1.00 89.31 90 PHE A N 1
ATOM 677 C CA . PHE A 1 90 ? 10.454 3.031 -11.542 1.00 89.31 90 PHE A CA 1
ATOM 678 C C . PHE A 1 90 ? 11.849 3.613 -11.786 1.00 89.31 90 PHE A C 1
ATOM 680 O O . PHE A 1 90 ? 12.314 4.469 -11.024 1.00 89.31 90 PHE A O 1
ATOM 687 N N . THR A 1 91 ? 12.510 3.109 -12.821 1.00 92.62 91 THR A N 1
ATOM 688 C CA . THR A 1 91 ? 13.758 3.616 -13.398 1.00 92.62 91 THR A CA 1
ATOM 689 C C . THR A 1 91 ? 13.484 3.975 -14.861 1.00 92.62 91 THR A C 1
ATOM 691 O O . THR A 1 91 ? 12.543 3.432 -15.442 1.00 92.62 91 THR A O 1
ATOM 694 N N . PRO A 1 92 ? 14.252 4.892 -15.476 1.00 91.75 92 PRO A N 1
ATOM 695 C CA . PRO A 1 92 ? 14.040 5.258 -16.881 1.00 91.75 92 PRO A CA 1
ATOM 696 C C . PRO A 1 92 ? 14.187 4.069 -17.844 1.00 91.75 92 PRO A C 1
ATOM 698 O O . PRO A 1 92 ? 13.631 4.105 -18.936 1.00 91.75 92 PRO A O 1
ATOM 701 N N . ASP A 1 93 ? 14.895 3.020 -17.424 1.00 92.81 93 ASP A N 1
ATOM 702 C CA . ASP A 1 93 ? 15.142 1.811 -18.212 1.00 92.81 93 ASP A CA 1
ATOM 703 C C . ASP A 1 93 ? 14.083 0.712 -18.014 1.00 92.81 93 ASP A C 1
ATOM 705 O O . ASP A 1 93 ? 14.172 -0.332 -18.657 1.00 92.81 93 ASP A O 1
ATOM 709 N N . LEU A 1 94 ? 13.114 0.904 -17.107 1.00 89.44 94 LEU A N 1
ATOM 710 C CA . LEU A 1 94 ? 12.114 -0.117 -16.792 1.00 89.44 94 LEU A CA 1
ATOM 711 C C . LEU A 1 94 ? 11.204 -0.363 -18.004 1.00 89.44 94 LEU A C 1
ATOM 713 O O . LEU A 1 94 ? 10.496 0.541 -18.455 1.00 89.44 94 LEU A O 1
ATOM 717 N N . MET A 1 95 ? 11.187 -1.598 -18.503 1.00 89.75 95 MET A N 1
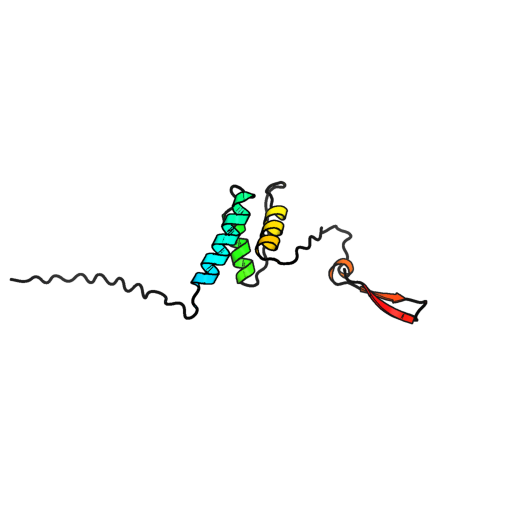ATOM 718 C CA . MET A 1 95 ? 10.342 -2.002 -19.623 1.00 89.75 95 MET A CA 1
ATOM 719 C C . MET A 1 95 ? 8.988 -2.523 -19.116 1.00 89.75 95 MET A C 1
ATOM 721 O O . MET A 1 95 ? 8.926 -3.166 -18.069 1.00 89.75 95 MET A O 1
ATOM 725 N N . PRO A 1 96 ? 7.879 -2.359 -19.866 1.00 85.56 96 PRO A N 1
ATOM 726 C CA . PRO A 1 96 ? 6.584 -2.944 -19.491 1.00 85.56 96 PRO A CA 1
ATOM 727 C C . PRO A 1 96 ? 6.631 -4.468 -19.298 1.00 85.56 96 PRO A C 1
ATOM 729 O O . PRO A 1 96 ? 5.883 -5.027 -18.494 1.00 85.56 96 PRO A O 1
ATOM 732 N N . THR A 1 97 ? 7.538 -5.141 -20.012 1.00 87.31 97 THR A N 1
ATOM 733 C CA . THR A 1 97 ? 7.805 -6.578 -19.874 1.00 87.31 97 THR A CA 1
ATOM 734 C C . THR A 1 97 ? 8.343 -6.957 -18.500 1.00 87.31 97 THR A C 1
ATOM 736 O O . THR A 1 97 ? 8.113 -8.083 -18.075 1.00 87.31 97 THR A O 1
ATOM 739 N N . ASP A 1 98 ? 8.996 -6.032 -17.793 1.00 86.38 98 ASP A N 1
ATOM 740 C CA . ASP A 1 98 ? 9.487 -6.245 -16.426 1.00 86.38 98 ASP A CA 1
ATOM 741 C C . ASP A 1 98 ? 8.354 -6.184 -15.390 1.00 86.38 98 ASP A C 1
ATOM 743 O O . ASP A 1 98 ? 8.569 -6.503 -14.231 1.00 86.38 98 ASP A O 1
ATOM 747 N N . LEU A 1 99 ? 7.143 -5.761 -15.780 1.00 84.69 99 LEU A N 1
ATOM 748 C CA . LEU A 1 99 ? 5.972 -5.724 -14.899 1.00 84.69 99 LEU A CA 1
ATOM 749 C C . LEU A 1 99 ? 4.939 -6.795 -15.260 1.00 84.69 99 LEU A C 1
ATOM 751 O O . LEU A 1 99 ? 4.370 -7.440 -14.386 1.00 84.69 99 LEU A O 1
ATOM 755 N N . ILE A 1 100 ? 4.665 -6.957 -16.555 1.00 88.00 100 ILE A N 1
ATOM 756 C CA . ILE A 1 100 ? 3.639 -7.887 -17.051 1.00 88.00 100 ILE A CA 1
ATOM 757 C C . ILE A 1 100 ? 4.228 -9.295 -17.247 1.00 88.00 100 ILE A C 1
ATOM 759 O O . ILE A 1 100 ? 3.503 -10.287 -17.195 1.00 88.00 100 ILE A O 1
ATOM 763 N N . GLY A 1 101 ? 5.545 -9.394 -17.436 1.00 83.56 101 GLY A N 1
ATOM 764 C CA . GLY A 1 101 ? 6.232 -10.605 -17.865 1.00 83.56 101 GLY A CA 1
ATOM 765 C C . GLY A 1 101 ? 6.339 -10.711 -19.387 1.00 83.56 101 GLY A C 1
ATOM 766 O O . GLY A 1 101 ? 5.730 -9.955 -20.148 1.00 83.56 101 GLY A O 1
ATOM 767 N N . THR A 1 102 ? 7.140 -11.667 -19.848 1.00 85.56 102 THR A N 1
ATOM 768 C CA . THR A 1 102 ? 7.338 -11.942 -21.276 1.00 85.56 102 THR A CA 1
ATOM 769 C C . THR A 1 102 ? 7.460 -13.438 -21.544 1.00 85.56 102 THR A C 1
ATOM 771 O O . THR A 1 102 ? 7.917 -14.207 -20.697 1.00 85.56 102 THR A O 1
ATOM 774 N N . SER A 1 103 ? 7.053 -13.872 -22.737 1.00 83.62 103 SER A N 1
ATOM 775 C CA . SER A 1 103 ? 7.247 -15.254 -23.183 1.00 83.62 103 SER A CA 1
ATOM 776 C C . SER A 1 103 ? 8.601 -15.381 -23.870 1.00 83.62 103 SER A C 1
ATOM 778 O O . SER A 1 103 ? 8.830 -14.781 -24.918 1.00 83.62 103 SER A O 1
ATOM 780 N N . VAL A 1 104 ? 9.503 -16.166 -23.282 1.00 82.56 104 VAL A N 1
ATOM 781 C CA . VAL A 1 104 ? 10.848 -16.396 -23.815 1.00 82.56 104 VAL A CA 1
ATOM 782 C C . VAL A 1 104 ? 10.863 -17.717 -24.571 1.00 82.56 104 VAL A C 1
ATOM 784 O O . VAL A 1 104 ? 10.495 -18.754 -24.023 1.00 82.56 104 VAL A O 1
ATOM 787 N N . PHE A 1 105 ? 11.295 -17.680 -25.827 1.00 84.81 105 PHE A N 1
ATOM 788 C CA . PHE A 1 105 ? 11.504 -18.883 -26.625 1.00 84.81 105 PHE A CA 1
ATOM 789 C C . PHE A 1 105 ? 12.785 -19.599 -26.178 1.00 84.81 105 PHE A C 1
ATOM 791 O O . PHE A 1 105 ? 13.858 -18.991 -26.183 1.00 84.81 105 PHE A O 1
ATOM 798 N N . ASP A 1 106 ? 12.682 -20.876 -25.803 1.00 84.06 106 ASP A N 1
ATOM 799 C CA . ASP A 1 106 ? 13.838 -21.730 -25.534 1.00 84.06 106 ASP A CA 1
ATOM 800 C C . ASP A 1 106 ? 14.193 -22.529 -26.804 1.00 84.06 106 ASP A C 1
ATOM 802 O O . ASP A 1 106 ? 13.483 -23.469 -27.170 1.00 84.06 106 ASP A O 1
ATOM 806 N N . PRO A 1 107 ? 15.302 -22.202 -27.491 1.00 83.50 107 PRO A N 1
ATOM 807 C CA . PRO A 1 107 ? 15.705 -22.898 -28.710 1.00 83.50 107 PRO A CA 1
ATOM 808 C C . PRO A 1 107 ? 16.137 -24.354 -28.475 1.00 83.50 107 PRO A C 1
ATOM 810 O O . PRO A 1 107 ? 16.299 -25.089 -29.445 1.00 83.50 107 PRO A O 1
ATOM 813 N N . ARG A 1 108 ? 16.344 -24.792 -27.224 1.00 87.25 108 ARG A N 1
ATOM 814 C CA . ARG A 1 108 ? 16.685 -26.188 -26.897 1.00 87.25 108 ARG A CA 1
ATOM 815 C C . ARG A 1 108 ? 15.456 -27.085 -26.877 1.00 87.25 108 ARG A C 1
ATOM 817 O O . ARG A 1 108 ? 15.559 -28.251 -27.245 1.00 87.25 108 ARG A O 1
ATOM 824 N N . THR A 1 109 ? 14.319 -26.552 -26.437 1.00 87.56 109 THR A N 1
ATOM 825 C CA . THR A 1 109 ? 13.046 -27.284 -26.368 1.00 87.56 109 THR A CA 1
ATOM 826 C C . THR A 1 109 ? 12.099 -26.908 -27.505 1.00 87.56 109 THR A C 1
ATOM 828 O O . THR A 1 109 ? 11.169 -27.651 -27.787 1.00 87.56 109 THR A O 1
ATOM 831 N N . THR A 1 110 ? 12.371 -25.817 -28.232 1.00 86.25 110 THR A N 1
ATOM 832 C CA . THR A 1 110 ? 11.466 -25.222 -29.237 1.00 86.25 110 THR A CA 1
ATOM 833 C C . THR A 1 110 ? 10.132 -24.776 -28.619 1.00 86.25 110 THR A C 1
ATOM 835 O O . THR A 1 110 ? 9.110 -24.704 -29.298 1.00 86.25 110 THR A O 1
ATOM 838 N N . GLU A 1 111 ? 10.128 -24.462 -27.321 1.00 87.12 111 GLU A N 1
ATOM 839 C CA . GLU A 1 111 ? 8.931 -24.077 -26.569 1.00 87.12 111 GLU A CA 1
ATOM 840 C C . GLU A 1 111 ? 9.023 -22.633 -26.068 1.00 87.12 111 GLU A C 1
ATOM 842 O O . GLU A 1 111 ? 10.101 -22.102 -25.796 1.00 87.12 111 GLU A O 1
ATOM 847 N N . PHE A 1 112 ? 7.866 -21.989 -25.905 1.00 85.06 112 PHE A N 1
ATOM 848 C CA . PHE A 1 112 ? 7.766 -20.694 -25.237 1.00 85.06 112 PHE A CA 1
ATOM 849 C C . PHE A 1 112 ? 7.543 -20.903 -23.739 1.00 85.06 112 PHE A C 1
ATOM 851 O O . PHE A 1 112 ? 6.548 -21.498 -23.333 1.00 85.06 112 PHE A O 1
ATOM 858 N N . THR A 1 113 ? 8.444 -20.377 -22.910 1.00 82.25 113 THR A N 1
ATOM 859 C CA . THR A 1 113 ? 8.303 -20.373 -21.448 1.00 82.25 113 THR A CA 1
ATOM 860 C C . THR A 1 113 ? 7.949 -18.970 -20.968 1.00 82.25 113 THR A C 1
ATOM 862 O O . THR A 1 113 ? 8.671 -18.009 -21.245 1.00 82.25 113 THR A O 1
ATOM 865 N N . PHE A 1 114 ? 6.849 -18.835 -20.224 1.00 85.19 114 PHE A N 1
ATOM 866 C CA . PHE A 1 114 ? 6.466 -17.556 -19.627 1.00 85.19 114 PHE A CA 1
ATOM 867 C C . PHE A 1 114 ? 7.392 -17.205 -18.459 1.00 85.19 114 PHE A C 1
ATOM 869 O O . PHE A 1 114 ? 7.564 -17.996 -17.530 1.00 85.19 114 PHE A O 1
ATOM 876 N N . ARG A 1 115 ? 7.978 -16.007 -18.498 1.00 80.19 115 ARG A N 1
ATOM 877 C CA . ARG A 1 115 ? 8.729 -15.427 -17.386 1.00 80.19 115 ARG A CA 1
ATOM 878 C C . ARG A 1 115 ? 7.927 -14.272 -16.786 1.00 80.19 115 ARG A C 1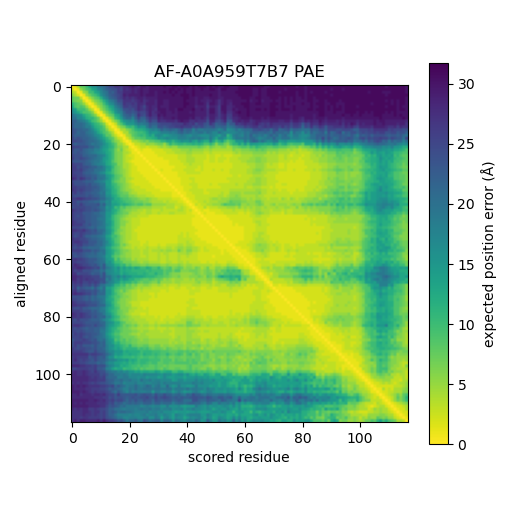
ATOM 880 O O . ARG A 1 115 ? 7.750 -13.273 -17.483 1.00 80.19 115 ARG A O 1
ATOM 887 N N . PRO A 1 116 ? 7.434 -14.398 -15.539 1.00 77.94 116 PRO A N 1
ATOM 888 C CA . PRO A 1 116 ? 6.784 -13.285 -14.854 1.00 77.94 116 PRO A CA 1
ATOM 889 C C . PRO A 1 116 ? 7.786 -12.147 -14.603 1.00 77.94 116 PRO A C 1
ATOM 891 O O . PRO A 1 116 ? 8.980 -12.414 -14.435 1.00 77.94 116 PRO A O 1
ATOM 894 N N . GLY A 1 117 ? 7.276 -10.912 -14.622 1.00 65.25 117 GLY A N 1
ATOM 895 C CA . GLY A 1 117 ? 8.003 -9.689 -14.262 1.00 65.25 117 GLY A CA 1
ATOM 896 C C . GLY A 1 117 ? 8.151 -9.511 -12.756 1.00 65.25 117 GLY A C 1
ATOM 897 O O . GLY A 1 117 ? 7.259 -9.995 -12.018 1.00 65.25 117 GLY A O 1
#

Foldseek 3Di:
DDDDDDDDPPPPPVPPPDPDPCVVVVVLLVVLLVQLCVPQPPPSVVSVVVSVCVVVVHDDDDDDDPPNCPLVSQVSSCVSVVHDDDDDDDDPPDDVCQAAWDFDQDPVVRDTDTDHD